Protein AF-A0A1Z4I999-F1 (afdb_monomer_lite)

pLDDT: mean 73.27, std 15.15, range [34.91, 89.62]

Sequence (107 aa):
MLLVKKVLCNGAQQSYMPPSTIAIHSPYDVEAHYSSKRSVDCVGYKTHVMETCGEDCPHLITQVYTTLSTVTDDAAVEPIHQGLEEKSLLPVGAFHGYWLCDGRTSC

Radius of gyration: 15.41 Å; chains: 1; bounding box: 35×24×46 Å

Secondary structure (DSSP, 8-state):
-EEEEEE-------TTPPPTTT----SS-TT-EEEEETTEEEEEEEEEEEE---TTS---EEEEEEEETTS-GGGGHHHHHHHHHTTT---SS---EEEESSS----

Foldseek 3Di:
DEKEKDADADDDDDPPADPQCQGQPDPVDRLQTWDDDPNTIGTRKIKIWDWDDDPPDDTDTPDIDIGRRPDDPVVVPVVVQVSCVVVVNHDPDDYDYDYDPPPDDDD

Structure (mmCIF, N/CA/C/O backbone):
data_AF-A0A1Z4I999-F1
#
_entry.id   AF-A0A1Z4I999-F1
#
loop_
_atom_site.group_PDB
_atom_site.id
_atom_site.type_symbol
_atom_site.label_atom_id
_atom_site.label_alt_id
_atom_site.label_comp_id
_atom_site.label_asym_id
_atom_site.label_entity_id
_atom_site.label_seq_id
_atom_site.pdbx_PDB_ins_code
_atom_site.Cartn_x
_atom_site.Cartn_y
_atom_site.Cartn_z
_atom_site.occupancy
_atom_site.B_iso_or_equiv
_atom_site.auth_seq_id
_atom_site.auth_comp_id
_atom_site.auth_asym_id
_atom_site.auth_atom_id
_atom_site.pdbx_PDB_model_num
ATOM 1 N N . MET A 1 1 ? -12.863 -3.897 12.460 1.00 51.16 1 MET A N 1
ATOM 2 C CA . MET A 1 1 ? -11.770 -3.076 11.905 1.00 51.16 1 MET A CA 1
ATOM 3 C C . MET A 1 1 ? -11.441 -3.639 10.536 1.00 51.16 1 MET A C 1
ATOM 5 O O . MET A 1 1 ? -11.119 -4.818 10.457 1.00 51.16 1 MET A O 1
ATOM 9 N N . LEU A 1 2 ? -11.654 -2.870 9.473 1.00 49.28 2 LEU A N 1
ATOM 10 C CA . LEU A 1 2 ? -11.626 -3.368 8.091 1.00 49.28 2 LEU A CA 1
ATOM 11 C C . LEU A 1 2 ? -10.436 -2.746 7.337 1.00 49.28 2 LEU A C 1
ATOM 13 O O . LEU A 1 2 ? -10.060 -1.617 7.643 1.00 49.28 2 LEU A O 1
ATOM 17 N N . LEU A 1 3 ? -9.838 -3.494 6.398 1.00 49.03 3 LEU A N 1
ATOM 18 C CA . LEU A 1 3 ? -8.705 -3.068 5.569 1.00 49.03 3 LEU A CA 1
ATOM 19 C C . LEU A 1 3 ? -9.161 -2.541 4.199 1.00 49.03 3 LEU A C 1
ATOM 21 O O . LEU A 1 3 ? -9.378 -3.310 3.255 1.00 49.03 3 LEU A O 1
ATOM 25 N N . VAL A 1 4 ? -9.232 -1.224 4.063 1.00 48.50 4 VAL A N 1
ATOM 26 C CA . VAL A 1 4 ? -9.430 -0.525 2.796 1.00 48.50 4 VAL A CA 1
ATOM 27 C C . VAL A 1 4 ? -8.163 -0.655 1.955 1.00 48.50 4 VAL A C 1
ATOM 29 O O . VAL A 1 4 ? -7.098 -0.214 2.375 1.00 48.50 4 VAL A O 1
ATOM 32 N N . LYS A 1 5 ? -8.238 -1.173 0.730 1.00 52.41 5 LYS A N 1
ATOM 33 C CA . LYS A 1 5 ? -7.156 -0.977 -0.248 1.00 52.41 5 LYS A CA 1
ATOM 34 C C . LYS A 1 5 ? -7.574 0.096 -1.238 1.00 52.41 5 LYS A C 1
ATOM 36 O O . LYS A 1 5 ? -8.441 -0.147 -2.080 1.00 52.41 5 LYS A O 1
ATOM 41 N N . LYS A 1 6 ? -6.962 1.276 -1.141 1.00 51.28 6 LYS A N 1
ATOM 42 C CA . LYS A 1 6 ? -7.110 2.342 -2.130 1.00 51.28 6 LYS A CA 1
ATOM 43 C C . LYS A 1 6 ? -5.983 2.230 -3.147 1.00 51.28 6 LYS A C 1
ATOM 45 O O . LYS A 1 6 ? -4.806 2.280 -2.797 1.00 51.28 6 LYS A O 1
ATOM 50 N N . VAL A 1 7 ? -6.376 2.056 -4.402 1.00 50.97 7 VAL A N 1
ATOM 51 C CA . VAL A 1 7 ? -5.485 2.098 -5.558 1.00 50.97 7 VAL A CA 1
ATOM 52 C C . VAL A 1 7 ? -6.033 3.191 -6.465 1.00 50.97 7 VAL A C 1
ATOM 54 O O . VAL A 1 7 ? -7.205 3.159 -6.830 1.00 50.97 7 VAL A O 1
ATOM 57 N N . LEU A 1 8 ? -5.225 4.208 -6.756 1.00 47.47 8 LEU A N 1
ATOM 58 C CA . LEU A 1 8 ? -5.585 5.246 -7.720 1.00 47.47 8 LEU A CA 1
ATOM 59 C C . LEU A 1 8 ? -5.141 4.764 -9.102 1.00 47.47 8 LEU A C 1
ATOM 61 O O . LEU A 1 8 ? -3.982 4.400 -9.288 1.00 47.47 8 LEU A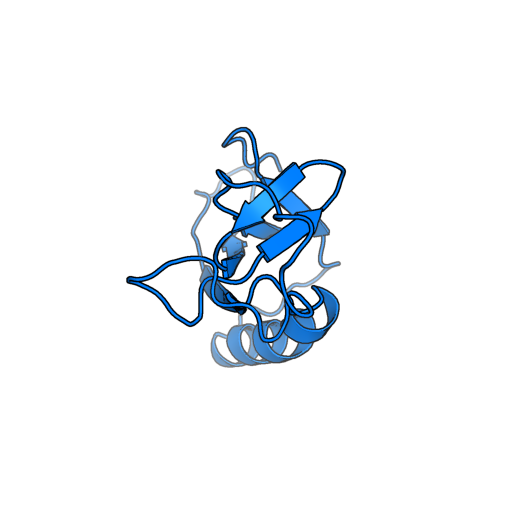 O 1
ATOM 65 N N . CYS A 1 9 ? -6.077 4.706 -10.047 1.00 42.22 9 CYS A N 1
ATOM 66 C CA . CYS A 1 9 ? -5.879 4.049 -11.336 1.00 42.22 9 CYS A CA 1
ATOM 67 C C . CYS A 1 9 ? -6.129 5.041 -12.467 1.00 42.22 9 CYS A C 1
ATOM 69 O O . CYS A 1 9 ? -7.194 5.648 -12.512 1.00 42.22 9 CYS A O 1
ATOM 71 N N . ASN A 1 10 ? -5.131 5.199 -13.340 1.00 48.34 10 ASN A N 1
ATOM 72 C CA . ASN A 1 10 ? -5.234 5.705 -14.710 1.00 48.34 10 ASN A CA 1
ATOM 73 C C . ASN A 1 10 ? -3.896 5.429 -15.422 1.00 48.34 10 ASN A C 1
ATOM 75 O O . ASN A 1 10 ? -2.949 6.200 -15.286 1.00 48.34 10 ASN A O 1
ATOM 79 N N . GLY A 1 11 ? -3.792 4.324 -16.161 1.00 53.34 11 GLY A N 1
ATOM 80 C CA . GLY A 1 11 ? -2.620 4.048 -16.999 1.00 53.34 11 GLY A CA 1
ATOM 81 C C . GLY A 1 11 ? -2.555 2.597 -17.464 1.00 53.34 11 GLY A C 1
ATOM 82 O O . GLY A 1 11 ? -2.928 1.709 -16.714 1.00 53.34 11 GLY A O 1
ATOM 83 N N . ALA A 1 12 ? -2.081 2.362 -18.688 1.00 62.09 12 ALA A N 1
ATOM 84 C CA . ALA A 1 12 ? -1.928 1.032 -19.285 1.00 62.09 12 ALA A CA 1
ATOM 85 C C . ALA A 1 12 ? -0.441 0.673 -19.469 1.00 62.09 12 ALA A C 1
ATOM 87 O O . ALA A 1 12 ? 0.392 1.559 -19.683 1.00 62.09 12 ALA A O 1
ATOM 88 N N . GLN A 1 13 ? -0.102 -0.620 -19.419 1.00 64.81 13 GLN A N 1
ATOM 89 C CA . GLN A 1 13 ? 1.264 -1.102 -19.666 1.00 64.81 13 GLN A CA 1
ATOM 90 C C . GLN A 1 13 ? 1.597 -1.083 -21.166 1.00 64.81 13 GLN A C 1
ATOM 92 O O . GLN A 1 13 ? 0.825 -1.571 -21.990 1.00 64.81 13 GLN A O 1
ATOM 97 N N . GLN A 1 14 ? 2.768 -0.547 -21.529 1.00 66.44 14 GLN A N 1
ATOM 98 C CA . GLN A 1 14 ? 3.258 -0.545 -22.913 1.00 66.44 14 GLN A CA 1
ATOM 99 C C . GLN A 1 14 ? 4.043 -1.828 -23.224 1.00 66.44 14 GLN A C 1
ATOM 101 O O . GLN A 1 14 ? 4.827 -2.299 -22.405 1.00 66.44 14 GLN A O 1
ATOM 106 N N . SER A 1 15 ? 3.881 -2.367 -24.439 1.00 66.75 15 SER A N 1
ATOM 107 C CA . SER A 1 15 ? 4.426 -3.675 -24.855 1.00 66.75 15 SER A CA 1
ATOM 108 C C . SER A 1 15 ? 5.961 -3.790 -24.859 1.00 66.75 15 SER A C 1
ATOM 110 O O . SER A 1 15 ? 6.473 -4.899 -24.985 1.00 66.75 15 SER A O 1
ATOM 112 N N . TYR A 1 16 ? 6.696 -2.679 -24.753 1.00 79.44 16 TYR A N 1
ATOM 113 C CA . TYR A 1 16 ? 8.163 -2.632 -24.859 1.00 79.44 16 TYR A CA 1
ATOM 114 C C . TYR A 1 16 ? 8.852 -2.296 -23.528 1.00 79.44 16 TYR A C 1
ATOM 116 O O . TYR A 1 16 ? 10.028 -1.938 -23.514 1.00 79.44 16 TYR A O 1
ATOM 124 N N . MET A 1 17 ? 8.120 -2.354 -22.413 1.00 81.38 17 MET A N 1
ATOM 125 C CA . MET A 1 17 ? 8.656 -2.016 -21.098 1.00 81.38 17 MET A CA 1
ATOM 126 C C . MET A 1 17 ? 9.320 -3.219 -20.414 1.00 81.38 17 MET A C 1
ATOM 128 O O . MET A 1 17 ? 8.907 -4.362 -20.627 1.00 81.38 17 MET A O 1
ATOM 132 N N . PRO A 1 18 ? 10.345 -2.976 -19.577 1.00 86.94 18 PRO A N 1
ATOM 133 C CA . PRO A 1 18 ? 10.890 -4.005 -18.700 1.00 86.94 18 PRO A CA 1
ATOM 134 C C . PRO A 1 18 ? 9.829 -4.454 -17.669 1.00 86.94 18 PRO A C 1
ATOM 136 O O . PRO A 1 18 ? 8.754 -3.855 -17.595 1.00 86.94 18 PRO A O 1
ATOM 139 N N . PRO A 1 19 ? 10.091 -5.502 -16.862 1.00 86.88 19 PRO A N 1
ATOM 140 C CA . PRO A 1 19 ? 9.164 -5.936 -15.818 1.00 86.88 19 PRO A CA 1
ATOM 141 C C . PRO A 1 19 ? 8.698 -4.775 -14.933 1.00 86.88 19 PRO A C 1
ATOM 143 O O . PRO A 1 19 ? 9.499 -3.913 -14.569 1.00 86.88 19 PRO A O 1
ATOM 146 N N . SER A 1 20 ? 7.419 -4.771 -14.552 1.00 85.00 20 SER A N 1
ATOM 147 C CA . SER A 1 20 ? 6.795 -3.630 -13.869 1.00 85.00 20 SER A CA 1
ATOM 148 C C . SER A 1 20 ? 7.470 -3.241 -12.550 1.00 85.00 20 SER A C 1
ATOM 150 O O . SER A 1 20 ? 7.464 -2.068 -12.202 1.00 85.00 20 SER A O 1
ATOM 152 N N . THR A 1 21 ? 8.126 -4.185 -11.864 1.00 84.81 21 THR A N 1
ATOM 153 C CA . THR A 1 21 ? 8.942 -3.951 -10.655 1.00 84.81 21 THR A CA 1
ATOM 154 C C . THR A 1 21 ? 10.135 -3.021 -10.881 1.00 84.81 21 THR A C 1
ATOM 156 O O . THR A 1 21 ? 10.626 -2.432 -9.927 1.00 84.81 21 THR A O 1
ATOM 159 N N . ILE A 1 22 ? 10.615 -2.885 -12.119 1.00 87.69 22 ILE A N 1
ATOM 160 C CA . ILE A 1 22 ? 11.754 -2.021 -12.467 1.00 87.69 22 ILE A CA 1
ATOM 161 C C . ILE A 1 22 ? 11.417 -0.980 -13.543 1.00 87.69 22 ILE A C 1
ATOM 163 O O . ILE A 1 22 ? 12.218 -0.087 -13.805 1.00 87.69 22 ILE A O 1
ATOM 167 N N . ALA A 1 23 ? 10.254 -1.084 -14.187 1.00 88.19 23 ALA A N 1
ATOM 168 C CA . ALA A 1 23 ? 9.805 -0.113 -15.173 1.00 88.19 23 ALA A CA 1
ATOM 169 C C . ALA A 1 23 ? 9.364 1.194 -14.504 1.00 88.19 23 ALA A C 1
ATOM 171 O O . ALA A 1 23 ? 8.524 1.190 -13.604 1.00 88.19 23 ALA A O 1
ATOM 172 N N . ILE A 1 24 ? 9.896 2.312 -14.999 1.00 86.81 24 ILE A N 1
ATOM 173 C CA . ILE A 1 24 ? 9.484 3.661 -14.607 1.00 86.81 24 ILE A CA 1
ATOM 174 C C . ILE A 1 24 ? 8.328 4.080 -15.519 1.00 86.81 24 ILE A C 1
ATOM 176 O O . ILE A 1 24 ? 8.518 4.254 -16.724 1.00 86.81 24 ILE A O 1
ATOM 180 N N . HIS A 1 25 ? 7.130 4.234 -14.952 1.00 82.25 25 HIS A N 1
ATOM 181 C CA . HIS A 1 25 ? 5.925 4.602 -15.707 1.00 82.25 25 HIS A CA 1
ATOM 182 C C . HIS A 1 25 ? 5.576 6.092 -15.625 1.00 82.25 25 HIS A C 1
ATOM 184 O O . HIS A 1 25 ? 4.815 6.583 -16.458 1.00 82.25 25 HIS A O 1
ATOM 190 N N . SER A 1 26 ? 6.140 6.820 -14.659 1.00 79.94 26 SER A N 1
ATOM 191 C CA . SER A 1 26 ? 5.979 8.267 -14.523 1.00 79.94 26 SER A CA 1
ATOM 192 C C . SER A 1 26 ? 7.347 8.956 -14.562 1.00 79.94 26 SER A C 1
ATOM 194 O O . SER A 1 26 ? 8.205 8.638 -13.741 1.00 79.94 26 SER A O 1
ATOM 196 N N . PRO A 1 27 ? 7.571 9.938 -15.456 1.00 84.38 27 PRO A N 1
ATOM 197 C CA . PRO A 1 27 ? 8.801 10.735 -15.465 1.00 84.38 27 PRO A CA 1
ATOM 198 C C . PRO A 1 27 ? 9.031 11.537 -14.176 1.00 84.38 27 PRO A C 1
ATOM 200 O O . PRO A 1 27 ? 10.151 11.966 -13.915 1.00 84.38 27 PRO A O 1
ATOM 203 N N . TYR A 1 28 ? 7.969 11.775 -13.403 1.00 84.75 28 TYR A N 1
ATOM 204 C CA . TYR A 1 28 ? 7.994 12.600 -12.194 1.00 84.75 28 TYR A CA 1
ATOM 205 C C . TYR A 1 28 ? 8.027 11.780 -10.903 1.00 84.75 28 TYR A C 1
ATOM 207 O O . TYR A 1 28 ? 8.358 12.323 -9.855 1.00 84.75 28 TYR A O 1
ATOM 215 N N . ASP A 1 29 ? 7.676 10.496 -10.975 1.00 83.88 29 ASP A N 1
ATOM 216 C CA . ASP A 1 29 ? 7.619 9.601 -9.826 1.00 83.88 29 ASP A CA 1
ATOM 217 C C . ASP A 1 29 ? 8.162 8.222 -10.217 1.00 83.88 29 ASP A C 1
ATOM 219 O O . ASP A 1 29 ? 7.494 7.430 -10.884 1.00 83.88 29 ASP A O 1
ATOM 223 N N . VAL A 1 30 ? 9.404 7.954 -9.815 1.00 86.00 30 VAL A N 1
ATOM 224 C CA . VAL A 1 30 ? 10.122 6.721 -10.166 1.00 86.00 30 VAL A CA 1
ATOM 225 C C . VAL A 1 30 ? 9.623 5.493 -9.409 1.00 86.00 30 VAL A C 1
ATOM 227 O O . VAL A 1 30 ? 9.887 4.377 -9.846 1.00 86.00 30 VAL A O 1
ATOM 230 N N . GLU A 1 31 ? 8.890 5.690 -8.313 1.00 83.75 31 GLU A N 1
ATOM 231 C CA . GLU A 1 31 ? 8.310 4.621 -7.497 1.00 83.75 31 GLU A CA 1
ATOM 232 C C . GLU A 1 31 ? 6.857 4.304 -7.915 1.00 83.75 31 GLU A C 1
ATOM 234 O O . GLU A 1 31 ? 6.259 3.321 -7.467 1.00 83.75 31 GLU A O 1
ATOM 239 N N . ALA A 1 32 ? 6.278 5.083 -8.837 1.00 84.62 32 ALA A N 1
ATOM 240 C CA . ALA A 1 32 ? 4.963 4.816 -9.409 1.00 84.62 32 ALA A CA 1
ATOM 241 C C . ALA A 1 32 ? 5.018 3.672 -10.437 1.00 84.62 32 ALA A C 1
ATOM 243 O O . ALA A 1 32 ? 5.144 3.881 -11.648 1.00 84.62 32 ALA A O 1
ATOM 244 N N . HIS A 1 33 ? 4.885 2.441 -9.947 1.00 84.56 33 HIS A N 1
ATOM 245 C CA . HIS A 1 33 ? 4.936 1.237 -10.774 1.00 84.56 33 HIS A CA 1
ATOM 246 C C . HIS A 1 33 ? 3.561 0.797 -11.281 1.00 84.56 33 HIS A C 1
ATOM 248 O O . HIS A 1 33 ? 2.534 0.980 -10.619 1.00 84.56 33 HIS A O 1
ATOM 254 N N . TYR A 1 34 ? 3.555 0.160 -12.454 1.00 83.88 34 TYR A N 1
ATOM 255 C CA . TYR A 1 34 ? 2.368 -0.486 -13.000 1.00 83.88 34 TYR A CA 1
ATOM 256 C C . TYR A 1 34 ? 2.020 -1.764 -12.229 1.00 83.88 34 TYR A C 1
ATOM 258 O O . TYR A 1 34 ? 2.882 -2.558 -11.844 1.00 83.88 34 TYR A O 1
ATOM 266 N N . SER A 1 35 ? 0.726 -1.985 -12.045 1.00 80.31 35 SER A N 1
ATOM 267 C CA . SER A 1 35 ? 0.157 -3.205 -11.492 1.00 80.31 35 SER A CA 1
ATOM 268 C C . SER A 1 35 ? -1.242 -3.393 -12.053 1.00 80.31 35 SER A C 1
ATOM 270 O O . SER A 1 35 ? -1.961 -2.418 -12.275 1.00 80.31 35 SER A O 1
ATOM 272 N N . SER A 1 36 ? -1.649 -4.644 -12.232 1.00 79.00 36 SER A N 1
ATOM 273 C CA . SER A 1 36 ? -3.019 -4.976 -12.597 1.00 79.00 36 SER A CA 1
ATOM 274 C C . SER A 1 36 ? -3.675 -5.793 -11.491 1.00 79.00 36 SER A C 1
ATOM 276 O O . SER A 1 36 ? -3.083 -6.704 -10.905 1.00 79.00 36 SER A O 1
ATOM 278 N N . LYS A 1 37 ? -4.921 -5.451 -11.161 1.00 73.38 37 LYS A N 1
ATOM 279 C CA . LYS A 1 37 ? -5.716 -6.190 -10.178 1.00 73.38 37 LYS A CA 1
ATOM 280 C C . LYS A 1 37 ? -7.177 -6.211 -10.602 1.00 73.38 37 LYS A C 1
ATOM 282 O O . LYS A 1 37 ? -7.780 -5.167 -10.796 1.00 73.38 37 LYS A O 1
ATOM 287 N N . ARG A 1 38 ? -7.745 -7.418 -10.729 1.00 73.12 38 ARG A N 1
ATOM 288 C CA . ARG A 1 38 ? -9.146 -7.651 -11.146 1.00 73.12 38 ARG A CA 1
ATOM 289 C C . ARG A 1 38 ? -9.526 -6.900 -12.435 1.00 73.12 38 ARG A C 1
ATOM 291 O O . ARG A 1 38 ? -10.566 -6.255 -12.492 1.00 73.12 38 ARG A O 1
ATOM 298 N N . SER A 1 39 ? -8.668 -7.000 -13.452 1.00 72.75 39 SER A N 1
ATOM 299 C CA . SER A 1 39 ? -8.840 -6.350 -14.763 1.00 72.75 39 SER A CA 1
ATOM 300 C C . SER A 1 39 ? -8.846 -4.822 -14.733 1.00 72.75 39 SER A C 1
ATOM 302 O O . SER A 1 39 ? -9.332 -4.190 -15.666 1.00 72.75 39 SER A O 1
ATOM 304 N N . VAL A 1 40 ? -8.294 -4.231 -13.676 1.00 74.12 40 VAL A N 1
ATOM 305 C CA . VAL A 1 40 ? -8.032 -2.801 -13.624 1.00 74.12 40 VAL A CA 1
ATOM 306 C C . VAL A 1 40 ? -6.540 -2.570 -13.546 1.00 74.12 40 VAL A C 1
ATOM 308 O O . VAL A 1 40 ? -5.838 -3.145 -12.709 1.00 74.12 40 VAL A O 1
ATOM 311 N N . ASP A 1 41 ? -6.098 -1.712 -14.447 1.00 78.06 41 ASP A N 1
ATOM 312 C CA . ASP A 1 41 ? -4.728 -1.276 -14.587 1.00 78.06 41 ASP A CA 1
ATOM 313 C C . ASP A 1 41 ? -4.490 -0.017 -13.760 1.00 78.06 41 ASP A C 1
ATOM 315 O O . ASP A 1 41 ? -5.265 0.943 -13.816 1.00 78.06 41 ASP A O 1
ATOM 319 N N . CYS A 1 42 ? -3.413 -0.016 -12.983 1.00 75.75 42 CYS A N 1
ATOM 320 C CA . CYS A 1 42 ? -3.074 1.092 -12.107 1.00 75.75 42 CYS A CA 1
ATOM 321 C C . CYS A 1 42 ? -1.571 1.359 -12.171 1.00 75.75 42 CYS A C 1
ATOM 323 O O . CYS A 1 42 ? -0.761 0.436 -12.229 1.00 75.75 42 CYS A O 1
ATOM 325 N N . VAL A 1 43 ? -1.201 2.634 -12.127 1.00 83.44 43 VAL A N 1
ATOM 326 C CA . VAL A 1 43 ? 0.186 3.091 -12.028 1.00 83.44 43 VAL A CA 1
ATOM 327 C C . VAL A 1 43 ? 0.285 3.915 -10.754 1.00 83.44 43 VAL A C 1
ATOM 329 O O . VAL A 1 43 ? -0.451 4.888 -10.606 1.00 83.44 43 VAL A O 1
ATOM 332 N N . GLY A 1 44 ? 1.147 3.507 -9.824 1.00 83.38 44 GLY A N 1
ATOM 333 C CA . GLY A 1 44 ? 1.310 4.202 -8.548 1.00 83.38 44 GLY A CA 1
ATOM 334 C C . GLY A 1 44 ? 1.562 3.257 -7.380 1.00 83.38 44 GLY A C 1
ATOM 335 O O . GLY A 1 44 ? 2.407 2.365 -7.448 1.00 83.38 44 GLY A O 1
ATOM 336 N N . TYR A 1 45 ? 0.793 3.456 -6.311 1.00 82.31 45 TYR A N 1
ATOM 337 C CA . TYR A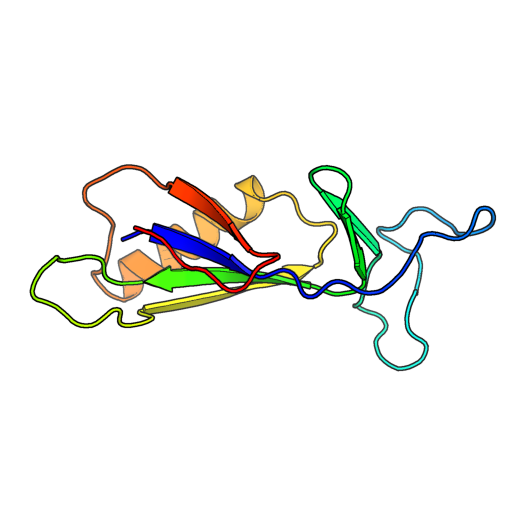 1 45 ? 0.965 2.799 -5.016 1.00 82.31 45 TYR A CA 1
ATOM 338 C C . TYR A 1 45 ? -0.311 2.084 -4.578 1.00 82.31 45 TYR A C 1
ATOM 340 O O . TYR A 1 45 ? -1.420 2.396 -5.023 1.00 82.31 45 TYR A O 1
ATOM 348 N N . LYS A 1 46 ? -0.149 1.144 -3.650 1.00 80.44 46 LYS A N 1
ATOM 349 C CA . LYS A 1 46 ? -1.238 0.529 -2.897 1.00 80.44 46 LYS A CA 1
ATOM 350 C C . LYS A 1 46 ? -1.265 1.127 -1.504 1.00 80.44 46 LYS A C 1
ATOM 352 O O . LYS A 1 46 ? -0.301 1.013 -0.755 1.00 80.44 46 LYS A O 1
ATOM 357 N N . THR A 1 47 ? -2.390 1.719 -1.134 1.00 83.31 47 THR A N 1
ATOM 358 C CA . THR A 1 47 ? -2.595 2.214 0.225 1.00 83.31 47 THR A CA 1
ATOM 359 C C . THR A 1 47 ? -3.583 1.322 0.956 1.00 83.31 47 THR A C 1
ATOM 361 O O . THR A 1 47 ? -4.699 1.097 0.501 1.00 83.31 47 THR A O 1
ATOM 364 N N . HIS A 1 48 ? -3.155 0.836 2.107 1.00 81.56 48 HIS A N 1
ATOM 365 C CA . HIS A 1 48 ? -3.864 0.003 3.057 1.00 81.56 48 HIS A CA 1
ATOM 366 C C . HIS A 1 48 ? -4.366 0.902 4.188 1.00 81.56 48 HIS A C 1
ATOM 368 O O . HIS A 1 48 ? -3.563 1.432 4.949 1.00 81.56 48 HIS A O 1
ATOM 374 N N . VAL A 1 49 ? -5.670 1.120 4.299 1.00 80.44 49 VAL A N 1
ATOM 375 C CA . VAL A 1 49 ? -6.273 1.944 5.351 1.00 80.44 49 VAL A CA 1
ATOM 376 C C . VAL A 1 49 ? -7.036 1.038 6.300 1.00 80.44 49 VAL A C 1
ATOM 378 O O . VAL A 1 49 ? -7.765 0.163 5.853 1.00 80.44 49 VAL A O 1
ATOM 381 N N . MET A 1 50 ? -6.881 1.244 7.599 1.00 77.00 50 MET A N 1
ATOM 382 C CA . MET A 1 50 ? -7.684 0.571 8.613 1.00 77.00 50 MET A CA 1
ATOM 383 C C . MET A 1 50 ? -8.685 1.555 9.191 1.00 77.00 50 MET A C 1
ATOM 385 O O . MET A 1 50 ? -8.313 2.684 9.519 1.00 77.00 50 MET A O 1
ATOM 389 N N . GLU A 1 51 ? -9.931 1.116 9.342 1.00 80.81 51 GLU A N 1
ATOM 390 C CA . GLU A 1 51 ? -10.993 1.932 9.928 1.00 80.81 51 GLU A CA 1
ATOM 391 C C . GLU A 1 51 ? -11.744 1.226 11.058 1.00 80.81 51 GLU A C 1
ATOM 393 O O . GLU A 1 51 ? -11.892 -0.006 11.080 1.00 80.81 51 GLU A O 1
ATOM 398 N N . THR A 1 52 ? -12.252 2.021 12.000 1.00 75.75 52 THR A N 1
ATOM 399 C CA . THR A 1 52 ? -13.243 1.560 12.970 1.00 75.75 52 THR A CA 1
ATOM 400 C C . THR A 1 52 ? -14.561 1.269 12.247 1.00 75.75 52 THR A C 1
ATOM 402 O O . THR A 1 52 ? -15.053 2.076 11.463 1.00 75.75 52 THR A O 1
ATOM 405 N N . CYS A 1 53 ? -15.145 0.100 12.511 1.00 67.94 53 CYS A N 1
ATOM 406 C CA . CYS A 1 53 ? -16.483 -0.255 12.034 1.00 67.94 53 CYS A CA 1
ATOM 407 C C . CYS A 1 53 ? -17.285 -0.651 13.276 1.00 67.94 53 CYS A C 1
ATOM 409 O O . CYS A 1 53 ? -17.005 -1.682 13.891 1.00 67.94 53 CYS A O 1
ATOM 411 N N . GLY A 1 54 ? -18.188 0.235 13.686 1.00 68.75 54 GLY A N 1
ATOM 412 C CA . GLY A 1 54 ? -19.204 0.017 14.709 1.00 68.75 54 GLY A CA 1
ATOM 413 C C . GLY A 1 54 ? -20.449 0.780 14.270 1.00 68.75 54 GLY A C 1
ATOM 414 O O . GLY A 1 54 ? -20.309 1.916 13.830 1.00 68.75 54 GLY A O 1
ATOM 415 N N . GLU A 1 55 ? -21.626 0.154 14.333 1.00 70.12 55 GLU A N 1
ATOM 416 C CA . GLU A 1 55 ? -22.876 0.715 13.781 1.00 70.12 55 GLU A CA 1
ATOM 417 C C . GLU A 1 55 ? -23.214 2.106 14.344 1.00 70.12 55 GLU A C 1
ATOM 419 O O . GLU A 1 55 ? -23.703 2.958 13.608 1.00 70.12 55 GLU A O 1
ATOM 424 N N . ASP A 1 56 ? -22.865 2.367 15.607 1.00 74.56 56 ASP A N 1
ATOM 425 C CA . ASP A 1 56 ? -23.126 3.641 16.293 1.00 74.56 56 ASP A CA 1
ATOM 426 C C . ASP A 1 56 ? -21.907 4.584 16.350 1.00 74.56 56 ASP A C 1
ATOM 428 O O . ASP A 1 56 ? -21.932 5.612 17.029 1.00 74.56 56 ASP A O 1
ATOM 432 N N . CYS A 1 57 ? -20.801 4.234 15.689 1.00 67.81 57 CYS A N 1
ATOM 433 C CA . CYS A 1 57 ? -19.544 4.980 15.751 1.00 67.81 57 CYS A CA 1
ATOM 434 C C . CYS A 1 57 ? -19.162 5.541 14.376 1.00 67.81 57 CYS A C 1
ATOM 436 O O . CYS A 1 57 ? -19.358 4.874 13.361 1.00 67.81 57 CYS A O 1
ATOM 438 N N . PRO A 1 58 ? -18.543 6.735 14.309 1.00 78.31 58 PRO A N 1
ATOM 439 C CA . PRO A 1 58 ? -18.001 7.224 13.050 1.00 78.31 58 PRO A CA 1
ATOM 440 C C . PRO A 1 58 ? -16.912 6.278 12.518 1.00 78.31 58 PRO A C 1
ATOM 442 O O . PRO A 1 58 ? -16.155 5.676 13.287 1.00 78.31 58 PRO A O 1
ATOM 445 N N . HIS A 1 59 ? -16.800 6.192 11.191 1.00 76.75 59 HIS A N 1
ATOM 446 C CA . HIS A 1 59 ? -15.708 5.496 10.510 1.00 76.75 59 HIS A CA 1
ATOM 447 C C . HIS A 1 59 ? -14.410 6.295 10.658 1.00 76.75 59 HIS A C 1
ATOM 449 O O . HIS A 1 59 ? -14.099 7.184 9.864 1.00 76.75 59 HIS A O 1
ATOM 455 N N . LEU A 1 60 ? -13.668 6.018 11.729 1.00 81.81 60 LEU A N 1
ATOM 456 C CA . LEU A 1 60 ? -12.390 6.647 12.007 1.00 81.81 60 LEU A CA 1
ATOM 457 C C . LEU A 1 60 ? -11.270 5.825 11.380 1.00 81.81 60 LEU A C 1
ATOM 459 O O . LEU A 1 60 ? -11.091 4.650 11.700 1.00 81.81 60 LEU A O 1
ATOM 463 N N . ILE A 1 61 ? -10.471 6.472 10.538 1.00 84.88 61 ILE A N 1
ATOM 464 C CA . ILE A 1 61 ? -9.235 5.895 10.016 1.00 84.88 61 ILE A CA 1
ATOM 465 C C . ILE A 1 61 ? -8.205 5.826 11.150 1.00 84.88 61 ILE A C 1
ATOM 467 O O . ILE A 1 61 ? -7.783 6.853 11.678 1.00 84.88 61 ILE A O 1
ATOM 471 N N . THR A 1 62 ? -7.778 4.618 11.509 1.00 84.00 62 THR A N 1
ATOM 472 C CA . THR A 1 62 ? -6.812 4.364 12.593 1.00 84.00 62 THR A CA 1
ATOM 473 C C . THR A 1 62 ? -5.393 4.139 12.078 1.00 84.00 62 THR A C 1
ATOM 475 O O . THR A 1 62 ? -4.407 4.331 12.803 1.00 84.00 62 THR A O 1
ATOM 478 N N . GLN A 1 63 ? -5.257 3.729 10.817 1.00 83.50 63 GLN A N 1
ATOM 479 C CA . GLN A 1 63 ? -3.966 3.447 10.208 1.00 83.50 63 GLN A CA 1
ATOM 480 C C . GLN A 1 63 ? -4.006 3.623 8.701 1.00 83.50 63 GLN A C 1
ATOM 482 O O . GLN A 1 63 ? -4.995 3.291 8.058 1.00 83.50 63 GLN A O 1
ATOM 487 N N . VAL A 1 64 ? -2.895 4.097 8.149 1.00 87.38 64 VAL A N 1
ATOM 488 C CA . VAL A 1 64 ? -2.637 4.155 6.714 1.00 87.38 64 VAL A CA 1
ATOM 489 C C . VAL A 1 64 ? -1.251 3.564 6.490 1.00 87.38 64 VAL A C 1
ATOM 491 O O . VAL A 1 64 ? -0.297 3.972 7.148 1.00 87.38 64 VAL A O 1
ATOM 494 N N . TYR A 1 65 ? -1.142 2.598 5.589 1.00 86.31 65 TYR A N 1
ATOM 495 C CA . TYR A 1 65 ? 0.107 1.951 5.218 1.00 86.31 65 TYR A CA 1
ATOM 496 C C . TYR A 1 65 ? 0.217 1.909 3.695 1.00 86.31 65 TYR A C 1
ATOM 498 O O . TYR A 1 65 ? -0.643 1.347 3.025 1.00 86.31 65 TYR A O 1
ATOM 506 N N . THR A 1 66 ? 1.242 2.537 3.130 1.00 87.00 66 THR A N 1
ATOM 507 C CA . THR A 1 66 ? 1.401 2.662 1.675 1.00 87.00 66 THR A CA 1
ATOM 508 C C . THR A 1 66 ? 2.574 1.813 1.207 1.00 87.00 66 THR A C 1
ATOM 510 O O . THR A 1 66 ? 3.649 1.857 1.797 1.00 87.00 66 THR A O 1
ATOM 513 N N . THR A 1 67 ? 2.363 1.044 0.143 1.00 86.38 67 THR A N 1
ATOM 514 C CA . THR A 1 67 ? 3.360 0.183 -0.497 1.00 86.38 67 THR A CA 1
ATOM 515 C C . THR A 1 67 ? 3.394 0.432 -2.000 1.00 86.38 67 THR A C 1
ATOM 517 O O . THR A 1 67 ? 2.455 0.990 -2.575 1.00 86.38 67 THR A O 1
ATOM 520 N N . LEU A 1 68 ? 4.468 0.001 -2.665 1.00 86.25 68 LEU A N 1
ATOM 521 C CA . LEU A 1 68 ? 4.512 -0.001 -4.127 1.00 86.25 68 LEU A CA 1
ATOM 522 C C . LEU A 1 68 ? 3.393 -0.885 -4.681 1.00 86.25 68 LEU A C 1
ATOM 524 O O . LEU A 1 68 ? 3.058 -1.927 -4.115 1.00 86.25 68 LEU A O 1
ATOM 528 N N . SER A 1 69 ? 2.846 -0.522 -5.839 1.00 81.75 69 SER A N 1
ATOM 529 C CA . SER A 1 69 ? 1.748 -1.295 -6.429 1.00 81.75 69 SER A CA 1
ATOM 530 C C . SER A 1 69 ? 2.151 -2.716 -6.862 1.00 81.75 69 SER A C 1
ATOM 532 O O . SER A 1 69 ? 1.307 -3.597 -7.045 1.00 81.75 69 SER A O 1
ATOM 534 N N . THR A 1 70 ? 3.446 -2.989 -6.968 1.00 82.88 70 THR A N 1
ATOM 535 C CA . THR A 1 70 ? 4.005 -4.315 -7.267 1.00 82.88 70 THR A CA 1
ATOM 536 C C . THR A 1 70 ? 4.080 -5.225 -6.041 1.00 82.88 70 THR A C 1
ATOM 538 O O . THR A 1 70 ? 4.174 -6.441 -6.195 1.00 82.88 70 THR A O 1
ATOM 541 N N . VAL A 1 71 ? 3.967 -4.674 -4.828 1.00 85.38 71 VAL A N 1
ATOM 542 C CA . VAL A 1 71 ? 3.959 -5.454 -3.586 1.00 85.38 71 VAL A CA 1
ATOM 543 C C . VAL A 1 71 ? 2.647 -6.230 -3.473 1.00 85.38 71 VAL A C 1
ATOM 545 O O . VAL A 1 71 ? 1.556 -5.720 -3.764 1.00 85.38 71 VAL A O 1
ATOM 548 N N . THR A 1 72 ? 2.751 -7.502 -3.090 1.00 82.69 72 THR A N 1
ATOM 549 C CA . THR A 1 72 ? 1.600 -8.369 -2.833 1.00 82.69 72 THR A CA 1
ATOM 550 C C . THR A 1 72 ? 0.906 -7.964 -1.546 1.00 82.69 72 THR A C 1
ATOM 552 O O . THR A 1 72 ? 1.540 -7.573 -0.571 1.00 82.69 72 THR A O 1
ATOM 555 N N . ASP A 1 73 ? -0.411 -8.117 -1.520 1.00 79.94 73 ASP A N 1
ATOM 556 C CA . ASP A 1 73 ? -1.222 -7.701 -0.381 1.00 79.94 73 ASP A CA 1
ATOM 557 C C . ASP A 1 73 ? -0.838 -8.394 0.938 1.00 79.94 73 ASP A C 1
ATOM 559 O O . ASP A 1 73 ? -0.925 -7.768 1.991 1.00 79.94 73 ASP A O 1
ATOM 563 N N . ASP A 1 74 ? -0.414 -9.658 0.881 1.00 83.50 74 ASP A N 1
ATOM 564 C CA . ASP A 1 74 ? -0.015 -10.453 2.049 1.00 83.50 74 ASP A CA 1
ATOM 565 C C . ASP A 1 74 ? 1.225 -9.885 2.748 1.00 83.50 74 ASP A C 1
ATOM 567 O O . ASP A 1 74 ? 1.328 -9.926 3.971 1.00 83.50 74 ASP A O 1
ATOM 571 N N . ALA A 1 75 ? 2.133 -9.265 1.988 1.00 86.69 75 ALA A N 1
ATOM 572 C CA . ALA A 1 75 ? 3.342 -8.655 2.536 1.00 86.69 75 ALA A CA 1
ATOM 573 C C . ALA A 1 75 ? 3.039 -7.405 3.382 1.00 86.69 75 ALA A C 1
ATOM 575 O O . ALA A 1 75 ? 3.866 -6.990 4.188 1.00 86.69 75 ALA A O 1
ATOM 576 N N . ALA A 1 76 ? 1.852 -6.813 3.221 1.00 83.88 76 ALA A N 1
ATOM 577 C CA . ALA A 1 76 ? 1.416 -5.673 4.016 1.00 83.88 76 ALA A CA 1
ATOM 578 C C . ALA A 1 76 ? 0.750 -6.077 5.342 1.00 83.88 76 ALA A C 1
ATOM 580 O O . ALA A 1 76 ? 0.565 -5.216 6.195 1.00 83.88 76 ALA A O 1
ATOM 581 N N . VAL A 1 77 ? 0.387 -7.351 5.541 1.00 84.56 77 VAL A N 1
ATOM 582 C CA . VAL A 1 77 ? -0.368 -7.793 6.730 1.00 84.56 77 VAL A CA 1
ATOM 583 C C . VAL A 1 77 ? 0.460 -7.649 8.005 1.00 84.56 77 VAL A C 1
ATOM 585 O O . VAL A 1 77 ? -0.003 -7.028 8.959 1.00 84.56 77 VAL A O 1
ATOM 588 N N . GLU A 1 78 ? 1.693 -8.155 7.998 1.00 88.31 78 GLU A N 1
ATOM 589 C CA . GLU A 1 78 ? 2.564 -8.150 9.179 1.00 88.31 78 GLU A CA 1
ATOM 590 C C . GLU A 1 78 ? 2.902 -6.723 9.663 1.00 88.31 78 GLU A C 1
ATOM 592 O O . GLU A 1 78 ? 2.632 -6.413 10.825 1.00 88.31 78 GLU A O 1
ATOM 597 N N . PRO A 1 79 ? 3.360 -5.787 8.798 1.00 89.31 79 PRO A N 1
ATOM 598 C CA . PRO A 1 79 ? 3.587 -4.401 9.217 1.00 89.31 79 PRO A CA 1
ATOM 599 C C . PRO A 1 79 ? 2.316 -3.714 9.728 1.00 89.31 79 PRO A C 1
ATOM 601 O O . PRO A 1 79 ? 2.369 -2.860 10.615 1.00 89.31 79 PRO A O 1
ATOM 604 N N . ILE A 1 80 ? 1.154 -4.073 9.170 1.00 86.69 80 ILE A N 1
ATOM 605 C CA . ILE A 1 80 ? -0.121 -3.516 9.613 1.00 86.69 80 ILE A CA 1
ATOM 606 C C . ILE A 1 80 ? -0.473 -4.016 11.014 1.00 86.69 80 ILE A C 1
ATOM 608 O O . ILE A 1 80 ? -0.859 -3.195 11.846 1.00 86.69 80 ILE A O 1
ATOM 612 N N . HIS A 1 81 ? -0.321 -5.316 11.287 1.00 85.38 81 HIS A N 1
ATOM 613 C CA . HIS A 1 81 ? -0.541 -5.897 12.614 1.00 85.38 81 HIS A CA 1
ATOM 614 C C . HIS A 1 81 ? 0.336 -5.231 13.665 1.00 85.38 81 HIS A C 1
ATOM 616 O O . HIS A 1 81 ? -0.187 -4.775 14.680 1.00 85.38 81 HIS A O 1
ATOM 622 N N . GLN A 1 82 ? 1.633 -5.108 13.385 1.00 89.25 82 GLN A N 1
ATOM 623 C CA . GLN A 1 82 ? 2.573 -4.476 14.301 1.00 89.25 82 GLN A CA 1
ATOM 624 C C . GLN A 1 82 ? 2.166 -3.023 14.605 1.00 89.25 82 GLN A C 1
ATOM 626 O O . GLN A 1 82 ? 2.048 -2.636 15.765 1.00 89.25 82 GLN A O 1
ATOM 631 N N . GLY A 1 83 ? 1.847 -2.229 13.575 1.00 89.62 83 GLY A N 1
ATOM 632 C CA . GLY A 1 83 ? 1.414 -0.840 13.772 1.00 89.62 83 GLY A CA 1
ATOM 633 C C . GLY A 1 83 ? 0.088 -0.697 14.534 1.00 89.62 83 GLY A C 1
ATOM 634 O O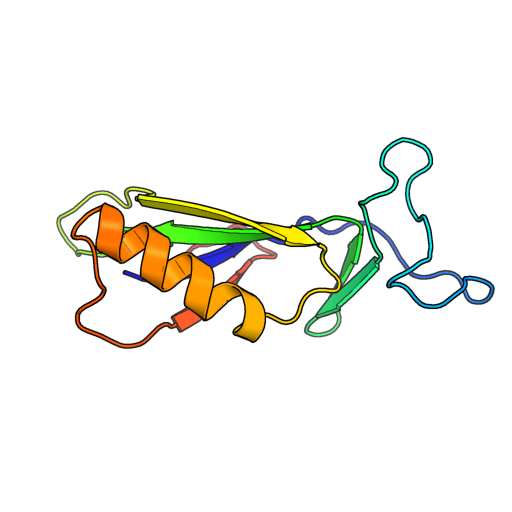 . GLY A 1 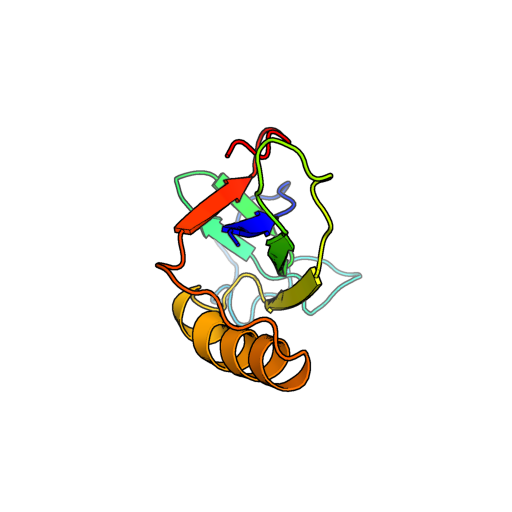83 ? -0.148 0.323 15.184 1.00 89.62 83 GLY A O 1
ATOM 635 N N . LEU A 1 84 ? -0.783 -1.708 14.477 1.00 87.06 84 LEU A N 1
ATOM 636 C CA . LEU A 1 84 ? -2.023 -1.749 15.253 1.00 87.06 84 LEU A CA 1
ATOM 637 C C . LEU A 1 84 ? -1.778 -2.184 16.702 1.00 87.06 84 LEU A C 1
ATOM 639 O O . LEU A 1 84 ? -2.428 -1.654 17.603 1.00 87.06 84 LEU A O 1
ATOM 643 N N . GLU A 1 85 ? -0.845 -3.106 16.936 1.00 89.12 85 GLU A N 1
ATOM 644 C CA . GLU A 1 85 ? -0.417 -3.526 18.274 1.00 89.12 85 GLU A CA 1
ATOM 645 C C . GLU A 1 85 ? 0.179 -2.359 19.061 1.00 89.12 85 GLU A C 1
ATOM 647 O O . GLU A 1 85 ? -0.248 -2.098 20.185 1.00 89.12 85 GLU A O 1
ATOM 652 N N . GLU A 1 86 ? 1.060 -1.578 18.434 1.00 89.44 86 GLU A N 1
ATOM 653 C CA . GLU A 1 86 ? 1.646 -0.366 19.026 1.00 89.44 86 GLU A CA 1
ATOM 654 C C . GLU A 1 86 ? 0.578 0.648 19.471 1.00 89.44 86 GLU A C 1
ATOM 656 O O . GLU A 1 86 ? 0.773 1.402 20.425 1.00 89.44 86 GLU A O 1
ATOM 661 N N . LYS A 1 87 ? -0.588 0.643 18.815 1.00 86.12 87 LYS A N 1
ATOM 662 C CA . LYS A 1 87 ? -1.731 1.511 19.135 1.00 86.12 87 LYS A CA 1
ATOM 663 C C . LYS A 1 87 ? -2.741 0.865 20.082 1.00 86.12 87 LYS A C 1
ATOM 665 O O . LYS A 1 87 ? -3.743 1.498 20.400 1.00 86.12 87 LYS A O 1
ATOM 670 N N . SER A 1 88 ? -2.510 -0.372 20.525 1.00 85.00 88 SER A N 1
ATOM 671 C CA . SER A 1 88 ? -3.482 -1.184 21.275 1.00 85.00 88 SER A CA 1
ATOM 672 C C . SER A 1 88 ? -4.818 -1.376 20.538 1.00 85.00 88 SER A C 1
ATOM 674 O O . SER A 1 88 ? -5.876 -1.461 21.158 1.00 85.00 88 SER A O 1
ATOM 676 N N . LEU A 1 89 ? -4.782 -1.433 19.204 1.00 83.62 89 LEU A N 1
ATOM 677 C CA . LEU A 1 89 ? -5.956 -1.532 18.330 1.00 83.62 89 LEU A CA 1
ATOM 678 C C . LEU A 1 89 ?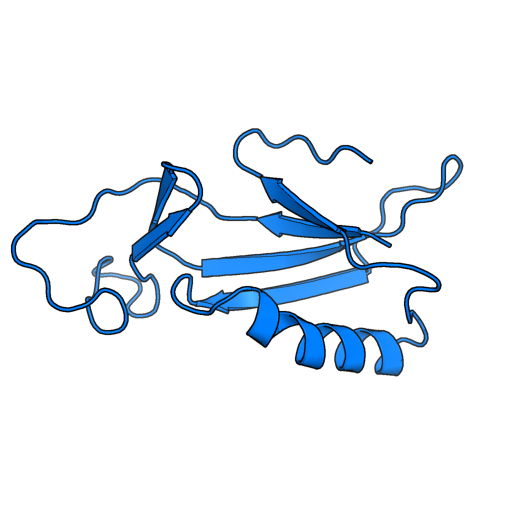 -6.020 -2.870 17.588 1.00 83.62 89 LEU A C 1
ATOM 680 O O . LEU A 1 89 ? -6.567 -2.928 16.493 1.00 83.62 89 LEU A O 1
ATOM 684 N N . LEU A 1 90 ? -5.461 -3.949 18.141 1.00 78.12 90 LEU A N 1
ATOM 685 C CA . LEU A 1 90 ? -5.490 -5.243 17.462 1.00 78.12 90 LEU A CA 1
ATOM 686 C C . LEU A 1 90 ? -6.932 -5.677 17.146 1.00 78.12 90 LEU A C 1
ATOM 688 O O . LEU A 1 90 ? -7.820 -5.590 18.001 1.00 78.12 90 LEU A O 1
ATOM 692 N N . PRO A 1 91 ? -7.195 -6.137 15.914 1.00 68.69 91 PRO A N 1
ATOM 693 C CA . PRO A 1 91 ? -8.524 -6.572 15.539 1.00 68.69 91 PRO A CA 1
ATOM 694 C C . PRO A 1 91 ? -8.879 -7.862 16.274 1.00 68.69 91 PRO A C 1
ATOM 696 O O . PRO A 1 91 ? -8.114 -8.819 16.299 1.00 68.69 91 PRO A O 1
ATOM 699 N N . VAL A 1 92 ? -10.097 -7.909 16.808 1.00 66.06 92 VAL A N 1
ATOM 700 C CA . VAL A 1 92 ? -10.659 -9.097 17.474 1.00 66.06 92 VAL A CA 1
ATOM 701 C C . VAL A 1 92 ? -11.157 -10.156 16.468 1.00 66.06 92 VAL A C 1
ATOM 703 O O . VAL A 1 92 ? -11.697 -11.184 16.860 1.00 66.06 92 VAL A O 1
ATOM 706 N N . GLY A 1 93 ? -11.013 -9.906 15.159 1.00 63.78 93 GLY A N 1
ATOM 707 C CA . GLY A 1 93 ? -11.557 -10.730 14.075 1.00 63.78 93 GLY A CA 1
ATOM 708 C C . GLY A 1 93 ? -10.767 -10.614 12.765 1.00 63.78 93 GLY A C 1
ATOM 709 O O . GLY A 1 93 ? -9.724 -9.969 12.709 1.00 63.78 93 GLY A O 1
ATOM 710 N N . ALA A 1 94 ? -11.262 -11.262 11.706 1.00 54.81 94 ALA A N 1
ATOM 711 C CA . ALA A 1 94 ? -10.532 -11.451 10.450 1.00 54.81 94 ALA A CA 1
ATOM 712 C C . ALA A 1 94 ? -10.301 -10.161 9.636 1.00 54.81 94 ALA A C 1
ATOM 714 O O . ALA A 1 94 ? -11.180 -9.300 9.522 1.00 54.81 94 ALA A O 1
ATOM 715 N N . PHE A 1 95 ? -9.137 -10.092 8.981 1.00 53.56 95 PHE A N 1
ATOM 716 C CA . PHE A 1 95 ? -8.804 -9.063 7.997 1.00 53.56 95 PHE A CA 1
ATOM 717 C C . PHE A 1 95 ? -9.601 -9.270 6.710 1.00 53.56 95 PHE A C 1
ATOM 719 O O . PHE A 1 95 ? -9.304 -10.157 5.912 1.00 53.56 95 PHE A O 1
ATOM 726 N N . HIS A 1 96 ? -10.589 -8.411 6.477 1.00 55.53 96 HIS A N 1
ATOM 727 C CA . HIS A 1 96 ? -11.273 -8.341 5.190 1.00 55.53 96 HIS A CA 1
ATOM 728 C C . HIS A 1 96 ? -10.619 -7.265 4.327 1.00 55.53 96 HIS A C 1
ATOM 730 O O . HIS A 1 96 ? -10.641 -6.084 4.668 1.00 55.53 96 HIS A O 1
ATOM 736 N N . GLY A 1 97 ? -10.022 -7.686 3.211 1.00 52.41 97 GLY A N 1
ATOM 737 C CA . GLY A 1 97 ? -9.475 -6.785 2.203 1.00 52.41 97 GLY A CA 1
ATOM 738 C C . GLY A 1 97 ? -10.512 -6.468 1.128 1.00 52.41 97 GLY A C 1
ATOM 739 O O . GLY A 1 97 ? -10.884 -7.350 0.355 1.00 52.41 97 GLY A O 1
ATOM 740 N N . TYR A 1 98 ? -10.928 -5.209 1.030 1.00 50.75 98 TYR A N 1
ATOM 741 C CA . TYR A 1 98 ? -11.825 -4.711 -0.020 1.00 50.75 98 TYR A CA 1
ATOM 742 C C . TYR A 1 98 ? -11.065 -3.843 -1.014 1.00 50.75 98 TYR A C 1
ATOM 744 O O . TYR A 1 98 ? -10.008 -3.283 -0.719 1.00 50.75 98 TYR A O 1
ATOM 752 N N . TRP A 1 99 ? -11.586 -3.798 -2.236 1.00 50.59 99 TRP A N 1
ATOM 753 C CA . TRP A 1 99 ? -10.941 -3.173 -3.379 1.00 50.59 99 TRP A CA 1
ATOM 754 C C . TRP A 1 99 ? -11.739 -1.942 -3.802 1.00 50.59 99 TRP A C 1
ATOM 756 O O . TRP A 1 99 ? -12.901 -2.076 -4.179 1.00 50.59 99 TRP A O 1
ATOM 766 N N . LEU A 1 100 ? -11.138 -0.753 -3.722 1.00 48.00 100 LEU A N 1
ATOM 767 C CA . LEU A 1 100 ? -11.802 0.488 -4.119 1.00 48.00 100 LEU A CA 1
ATOM 768 C C . LEU A 1 100 ? -11.401 0.918 -5.520 1.00 48.00 100 LEU A C 1
ATOM 770 O O . LEU A 1 100 ? -10.283 1.377 -5.734 1.00 48.00 100 LEU A O 1
ATOM 774 N N . CYS A 1 101 ? -12.369 0.855 -6.430 1.00 39.66 101 CYS A N 1
ATOM 775 C CA . CYS A 1 101 ? -12.367 1.648 -7.659 1.00 39.66 101 CYS A CA 1
ATOM 776 C C . CYS A 1 101 ? -13.572 2.580 -7.813 1.00 39.66 101 CYS A C 1
ATOM 778 O O . CYS A 1 101 ? -13.512 3.468 -8.649 1.00 39.66 101 CYS A O 1
ATOM 780 N N . ASP A 1 102 ? -14.616 2.453 -6.984 1.00 34.91 102 ASP A N 1
ATOM 781 C CA . ASP A 1 102 ? -15.834 3.287 -7.075 1.00 34.91 102 ASP A CA 1
ATOM 782 C C . ASP A 1 102 ? -16.098 4.130 -5.811 1.00 34.91 102 ASP A C 1
ATOM 784 O O . ASP A 1 102 ? -17.227 4.481 -5.490 1.00 34.91 102 ASP A O 1
ATOM 788 N N . GLY A 1 103 ? -15.067 4.408 -5.008 1.00 40.22 103 GLY A N 1
ATOM 789 C CA . GLY A 1 103 ? -15.189 5.307 -3.848 1.00 40.22 103 GLY A CA 1
ATOM 790 C C . GLY A 1 103 ? -16.127 4.857 -2.712 1.00 40.22 103 GLY A C 1
ATOM 791 O O . GLY A 1 103 ? -16.189 5.545 -1.699 1.00 40.22 103 GLY A O 1
ATOM 792 N N . ARG A 1 104 ? -16.819 3.715 -2.823 1.00 44.50 104 ARG A N 1
ATOM 793 C CA . ARG A 1 104 ? -17.682 3.171 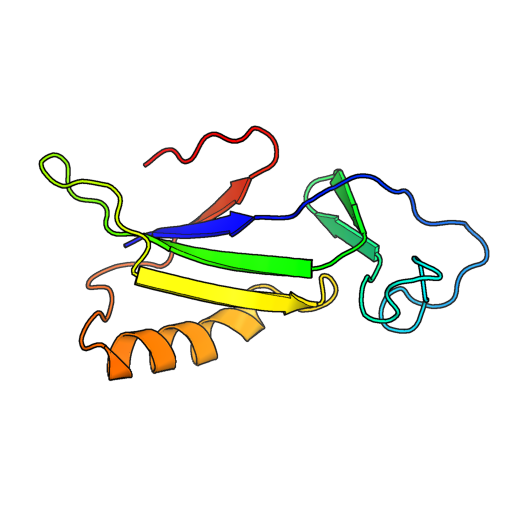-1.767 1.00 44.50 104 ARG A CA 1
ATOM 794 C C . ARG A 1 104 ? -16.914 2.234 -0.837 1.00 44.50 104 ARG A C 1
ATOM 796 O O . ARG A 1 104 ? -16.585 1.105 -1.194 1.00 44.50 104 ARG A O 1
ATOM 803 N N . THR A 1 105 ? -16.636 2.726 0.365 1.00 47.62 105 THR A N 1
ATOM 804 C CA . THR A 1 105 ? -16.337 1.926 1.555 1.00 47.62 105 THR A CA 1
ATOM 805 C C . THR A 1 105 ? -17.666 1.386 2.083 1.00 47.62 105 THR A C 1
ATOM 807 O O . THR A 1 105 ? -18.445 2.133 2.667 1.00 47.62 105 THR A O 1
ATOM 810 N N . SER A 1 106 ? -17.971 0.121 1.804 1.00 45.25 106 SER A N 1
ATOM 811 C CA . SER A 1 106 ? -19.067 -0.588 2.470 1.00 45.25 106 SER A CA 1
ATOM 812 C C . SER A 1 106 ? -18.433 -1.455 3.554 1.00 45.25 106 SER A C 1
ATOM 814 O O . SER A 1 106 ? -17.650 -2.347 3.216 1.00 45.25 106 SER A O 1
ATOM 816 N N . CYS A 1 107 ? -18.750 -1.184 4.827 1.00 49.84 107 CYS A N 1
ATOM 817 C CA . CYS A 1 107 ? -19.083 -2.309 5.699 1.00 49.84 107 CYS A CA 1
ATOM 818 C C . CYS A 1 107 ? -20.336 -2.979 5.070 1.00 49.84 107 CYS A C 1
ATOM 820 O O . CYS A 1 107 ? -20.403 -4.216 5.095 1.00 49.84 107 CYS A O 1
#